Protein AF-A0A2U3LYK0-F1 (afdb_monomer_lite)

Secondary structure (DSSP, 8-state):
-HHHHTTTTS--SPPP-S----TT-SSPPPPHHHHHHHHHHHHHHGGG-TTS-HHHHHHHHHHHHHHH--SSS-HHHHHHHHHHHHHHHTTPPP----STTHHHHHHHHHHHHHH--S--

pLDDT: mean 91.21, std 7.93, range [49.97, 97.69]

Sequence (120 aa):
MHAILMENIMVGGIYRNVDVYISGARHTPLSPNEAYQQVKSFYADLPYRTEMNGIEFAAWTHAEFVKIHPFVDGNGRTSRLIMNYQLMVHGFLPVSIAKESRLEYFEALESYAVDADLNG

Foldseek 3Di:
DQCVVCPPPDRGPDFDQQFADDPPAPDGADHLVQLVVLVVVLVVCLVVPVVDQLLRSLLCQLLSQLLSVGHRDCSNVVSLVSSQVSCVVNPHHRDDDDPVCVVVVVVQSNCCNPPVDSPD

Organism: NCBI:txid2043169

Structure (mmCIF, N/CA/C/O backbone):
data_AF-A0A2U3LYK0-F1
#
_entry.id   AF-A0A2U3LYK0-F1
#
loop_
_atom_site.group_PDB
_atom_site.id
_atom_site.type_symbol
_atom_site.label_atom_id
_atom_site.label_alt_id
_atom_site.label_comp_id
_atom_site.label_asym_id
_atom_site.label_entity_id
_atom_site.label_seq_id
_atom_site.pdbx_PDB_ins_code
_atom_site.Cartn_x
_atom_site.Cartn_y
_atom_site.Cartn_z
_atom_site.occupancy
_atom_site.B_iso_or_equiv
_atom_site.auth_seq_id
_atom_site.auth_comp_id
_atom_site.auth_asym_id
_atom_site.auth_atom_id
_atom_site.pdbx_PDB_model_num
ATOM 1 N N . MET A 1 1 ? -7.384 -9.027 -6.842 1.00 91.94 1 MET A N 1
ATOM 2 C CA . MET A 1 1 ? -7.569 -7.558 -6.839 1.00 91.94 1 MET A CA 1
ATOM 3 C C . MET A 1 1 ? -6.652 -6.868 -7.846 1.00 91.94 1 MET A C 1
ATOM 5 O O . MET A 1 1 ? -7.165 -6.412 -8.854 1.00 91.94 1 MET A O 1
ATOM 9 N N . HIS A 1 2 ? -5.324 -6.854 -7.646 1.00 97.69 2 HIS A N 1
ATOM 10 C CA . HIS A 1 2 ? -4.384 -6.172 -8.556 1.00 97.69 2 HIS A CA 1
ATOM 11 C C . HIS A 1 2 ? -4.490 -6.627 -10.026 1.00 97.69 2 HIS A C 1
ATOM 13 O O . HIS A 1 2 ? -4.502 -5.792 -10.919 1.00 97.69 2 HIS A O 1
ATOM 19 N N . ALA A 1 3 ? -4.650 -7.932 -10.282 1.00 97.44 3 ALA A N 1
ATOM 20 C CA . ALA A 1 3 ? -4.841 -8.460 -11.639 1.00 97.44 3 ALA A CA 1
ATOM 21 C C . ALA A 1 3 ? -6.033 -7.830 -12.382 1.00 97.44 3 ALA A C 1
ATOM 23 O O . ALA A 1 3 ? -5.893 -7.447 -13.533 1.00 97.44 3 ALA A O 1
ATOM 24 N N . ILE A 1 4 ? -7.168 -7.672 -11.693 1.00 96.94 4 ILE A N 1
ATOM 25 C CA . ILE A 1 4 ? -8.392 -7.073 -12.248 1.00 96.94 4 ILE A CA 1
ATOM 26 C C . ILE A 1 4 ? -8.211 -5.561 -12.416 1.00 96.94 4 ILE A C 1
ATOM 28 O O . ILE A 1 4 ? -8.567 -4.994 -13.437 1.00 96.94 4 ILE A O 1
ATOM 32 N N . LEU A 1 5 ? -7.609 -4.897 -11.426 1.00 95.31 5 LEU A N 1
ATOM 33 C CA . LEU A 1 5 ? -7.365 -3.453 -11.466 1.00 95.31 5 LEU A CA 1
ATOM 34 C C . LEU A 1 5 ? -6.485 -3.026 -12.654 1.00 95.31 5 LEU A C 1
ATOM 36 O O . LEU A 1 5 ? -6.652 -1.922 -13.168 1.00 95.31 5 LEU A O 1
ATOM 40 N N . MET A 1 6 ? -5.529 -3.868 -13.044 1.00 97.19 6 MET A N 1
ATOM 41 C CA . MET A 1 6 ? -4.595 -3.577 -14.135 1.00 97.19 6 MET A CA 1
ATOM 42 C C . MET A 1 6 ? -5.062 -4.110 -15.490 1.00 97.19 6 MET A C 1
ATOM 44 O O . MET A 1 6 ? -4.356 -3.936 -16.486 1.00 97.19 6 MET A O 1
ATOM 48 N N . GLU A 1 7 ? -6.238 -4.739 -15.543 1.00 96.38 7 GLU A N 1
ATOM 49 C CA . GLU A 1 7 ? -6.824 -5.235 -16.782 1.00 96.38 7 GLU A CA 1
ATOM 50 C C . GLU A 1 7 ? -6.903 -4.105 -17.822 1.00 96.38 7 GLU A C 1
ATOM 52 O O . GLU A 1 7 ? -7.272 -2.973 -17.510 1.00 96.38 7 GLU A O 1
ATOM 57 N N . ASN A 1 8 ? -6.512 -4.403 -19.064 1.00 94.00 8 ASN A N 1
ATOM 58 C CA . ASN A 1 8 ? -6.405 -3.448 -20.179 1.00 94.00 8 ASN A CA 1
ATOM 59 C C . ASN A 1 8 ? -5.325 -2.354 -20.043 1.00 94.00 8 ASN A C 1
ATOM 61 O O . ASN A 1 8 ? -5.238 -1.485 -20.908 1.00 94.00 8 ASN A O 1
ATOM 65 N N . ILE A 1 9 ? -4.481 -2.399 -19.008 1.00 95.00 9 ILE A N 1
ATOM 66 C CA . ILE A 1 9 ? -3.317 -1.510 -18.854 1.00 95.00 9 ILE A CA 1
ATOM 67 C C . ILE A 1 9 ? -2.025 -2.315 -19.022 1.00 95.00 9 ILE A C 1
ATOM 69 O O . ILE A 1 9 ? -1.176 -1.970 -19.841 1.00 95.00 9 ILE A O 1
ATOM 73 N N . MET A 1 10 ? -1.877 -3.396 -18.251 1.00 94.38 10 MET A N 1
ATOM 74 C CA . MET A 1 10 ? -0.730 -4.309 -18.289 1.00 94.38 10 MET A CA 1
ATOM 75 C C . MET A 1 10 ? -1.075 -5.646 -17.621 1.00 94.38 10 MET A C 1
ATOM 77 O O . MET A 1 10 ? -2.134 -5.797 -17.016 1.00 94.38 10 MET A O 1
ATOM 81 N N . VAL A 1 11 ? -0.163 -6.621 -17.673 1.00 96.00 11 VAL A N 1
ATOM 82 C CA . VAL A 1 11 ? -0.335 -7.871 -16.920 1.00 96.00 11 VAL A CA 1
ATOM 83 C C . VAL A 1 11 ? -0.255 -7.578 -15.418 1.00 96.00 11 VAL A C 1
ATOM 85 O O . VAL A 1 11 ? 0.801 -7.222 -14.897 1.00 96.00 11 VAL A O 1
ATOM 88 N N . GLY A 1 12 ? -1.386 -7.706 -14.723 1.00 96.38 12 GLY A N 1
ATOM 89 C CA . GLY A 1 12 ? -1.479 -7.505 -13.279 1.00 96.38 12 GLY A CA 1
ATOM 90 C C . GLY A 1 12 ? -1.297 -8.788 -12.464 1.00 96.38 12 GLY A C 1
ATOM 91 O O . GLY A 1 12 ? -1.205 -9.892 -12.987 1.00 96.38 12 GLY A O 1
ATOM 92 N N . GLY A 1 13 ? -1.281 -8.636 -11.139 1.00 95.94 13 GLY A N 1
ATOM 93 C CA . GLY A 1 13 ? -1.173 -9.753 -10.187 1.00 95.94 13 GLY A CA 1
ATOM 94 C C . GLY A 1 13 ? 0.233 -10.336 -9.996 1.00 95.94 13 GLY A C 1
ATOM 95 O O . GLY A 1 13 ? 0.377 -11.304 -9.259 1.00 95.94 13 GLY A O 1
ATOM 96 N N . ILE A 1 14 ? 1.258 -9.745 -10.611 1.00 96.62 14 ILE A N 1
ATOM 97 C CA . ILE A 1 14 ? 2.649 -10.211 -10.530 1.00 96.62 14 ILE A CA 1
ATOM 98 C C . ILE A 1 14 ? 3.433 -9.304 -9.582 1.00 96.62 14 ILE A C 1
ATOM 100 O O . ILE A 1 14 ? 3.520 -8.101 -9.829 1.00 96.62 14 ILE A O 1
ATOM 104 N N . TYR A 1 15 ? 4.007 -9.867 -8.515 1.00 97.19 15 TYR A N 1
ATOM 105 C CA . TYR A 1 15 ? 4.926 -9.131 -7.643 1.00 97.19 15 TYR A CA 1
ATOM 106 C C . TYR A 1 15 ? 6.179 -8.708 -8.407 1.00 97.19 15 TYR A C 1
ATOM 108 O O . TYR A 1 15 ? 6.683 -9.450 -9.252 1.00 97.19 15 TYR A O 1
ATOM 116 N N . ARG A 1 16 ? 6.690 -7.514 -8.107 1.00 96.88 16 ARG A N 1
ATOM 117 C CA . ARG A 1 16 ? 7.897 -7.004 -8.758 1.00 96.88 16 ARG A CA 1
ATOM 118 C C . ARG A 1 16 ? 9.098 -7.888 -8.433 1.00 96.88 16 ARG A C 1
ATOM 120 O O . ARG A 1 16 ? 9.247 -8.376 -7.318 1.00 96.88 16 ARG A O 1
ATOM 127 N N . ASN A 1 17 ? 9.978 -8.035 -9.412 1.00 96.81 17 ASN A N 1
ATOM 128 C CA . ASN A 1 17 ? 11.288 -8.678 -9.298 1.00 96.81 17 ASN A CA 1
ATOM 129 C C . ASN A 1 17 ? 12.438 -7.679 -9.529 1.00 96.81 17 ASN A C 1
ATOM 131 O O . ASN A 1 17 ? 13.583 -8.085 -9.701 1.00 96.81 17 ASN A O 1
ATOM 135 N N . VAL A 1 18 ? 12.116 -6.384 -9.545 1.00 95.25 18 VAL A N 1
ATOM 136 C CA . VAL A 1 18 ? 13.041 -5.269 -9.749 1.00 95.25 18 VAL A CA 1
ATOM 137 C C . VAL A 1 18 ? 12.871 -4.237 -8.641 1.00 95.25 18 VAL A C 1
ATOM 139 O O . VAL A 1 18 ? 11.786 -4.097 -8.057 1.00 95.25 18 VAL A O 1
ATOM 142 N N . ASP A 1 19 ? 13.942 -3.509 -8.358 1.00 95.19 19 ASP A N 1
ATOM 143 C CA . ASP A 1 19 ? 13.863 -2.313 -7.530 1.00 95.19 19 ASP A CA 1
ATOM 144 C C . ASP A 1 19 ? 13.036 -1.236 -8.232 1.00 95.19 19 ASP A C 1
ATOM 146 O O . ASP A 1 19 ? 13.001 -1.139 -9.462 1.00 95.19 19 ASP A O 1
ATOM 150 N N . VAL A 1 20 ? 12.335 -0.440 -7.432 1.00 93.75 20 VAL A N 1
ATOM 151 C CA . VAL A 1 20 ? 11.463 0.632 -7.911 1.00 93.75 20 VAL A CA 1
ATOM 152 C C . VAL A 1 20 ? 11.719 1.898 -7.114 1.00 93.75 20 VAL A C 1
ATOM 154 O O . VAL A 1 20 ? 12.175 1.854 -5.973 1.00 93.75 20 VAL A O 1
ATOM 157 N N . TYR A 1 21 ? 11.398 3.032 -7.724 1.00 89.38 21 TYR A N 1
ATOM 158 C CA . TYR A 1 21 ? 11.454 4.340 -7.093 1.00 89.38 21 TYR A CA 1
ATOM 159 C C . TYR A 1 21 ? 10.048 4.934 -7.028 1.00 89.38 21 TYR A C 1
ATOM 161 O O . TYR A 1 21 ? 9.304 4.886 -8.010 1.00 89.38 21 TYR A O 1
ATOM 169 N N . ILE A 1 22 ? 9.692 5.510 -5.881 1.00 85.19 22 ILE A N 1
ATOM 170 C CA . ILE A 1 22 ? 8.423 6.213 -5.700 1.00 85.19 22 ILE A CA 1
ATOM 171 C C . ILE A 1 22 ? 8.697 7.705 -5.859 1.00 85.19 22 ILE A C 1
ATOM 173 O O . ILE A 1 22 ? 9.404 8.312 -5.057 1.00 85.19 22 ILE A O 1
ATOM 177 N N . SER A 1 23 ? 8.134 8.304 -6.906 1.00 81.50 23 SER A N 1
ATOM 178 C CA . SER A 1 23 ? 8.287 9.737 -7.151 1.00 81.50 23 SER A CA 1
ATOM 179 C C .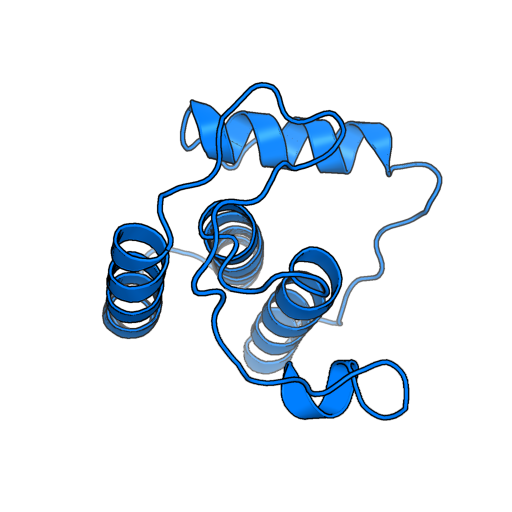 SER A 1 23 ? 7.761 10.551 -5.967 1.00 81.50 23 SER A C 1
ATOM 181 O O . SER A 1 23 ? 6.590 10.432 -5.607 1.00 81.50 23 SER A O 1
ATOM 183 N N . GLY A 1 24 ? 8.635 11.369 -5.376 1.00 77.00 24 GLY A N 1
ATOM 184 C CA . GLY A 1 24 ? 8.308 12.230 -4.237 1.00 77.00 24 GLY A CA 1
ATOM 185 C C . GLY A 1 24 ? 8.440 11.574 -2.859 1.00 77.00 24 GLY A C 1
ATOM 186 O O . GLY A 1 24 ? 8.310 12.284 -1.867 1.00 77.00 24 GLY A O 1
ATOM 187 N N . ALA A 1 25 ? 8.737 10.274 -2.774 1.00 79.62 25 ALA A N 1
ATOM 188 C CA . ALA A 1 25 ? 9.053 9.635 -1.498 1.00 79.62 25 ALA A CA 1
ATOM 189 C C . ALA A 1 25 ? 10.465 10.018 -1.031 1.00 79.62 25 ALA A C 1
ATOM 191 O O . ALA A 1 25 ? 11.381 10.178 -1.847 1.00 79.62 25 ALA A O 1
ATOM 192 N N . ARG A 1 26 ? 10.651 10.151 0.287 1.00 77.81 26 ARG A N 1
ATOM 193 C CA . ARG A 1 26 ? 11.961 10.408 0.914 1.00 77.81 26 ARG A CA 1
ATOM 194 C C . ARG A 1 26 ? 12.691 9.111 1.259 1.00 77.81 26 ARG A C 1
ATOM 196 O O . ARG A 1 26 ? 13.897 9.142 1.487 1.00 77.81 26 ARG A O 1
ATOM 203 N N . HIS A 1 27 ? 11.975 7.989 1.283 1.00 76.81 27 HIS A N 1
ATOM 204 C CA . HIS A 1 27 ? 12.517 6.665 1.554 1.00 76.81 27 HIS A CA 1
ATOM 205 C C . HIS A 1 27 ? 12.685 5.826 0.281 1.00 76.81 27 HIS A C 1
ATOM 207 O O . HIS A 1 27 ? 11.981 5.992 -0.718 1.00 76.81 27 HIS A O 1
ATOM 213 N N . THR A 1 28 ? 13.620 4.879 0.343 1.00 84.31 28 THR A N 1
ATOM 214 C CA . THR A 1 28 ? 13.788 3.850 -0.685 1.00 84.31 28 THR A CA 1
ATOM 215 C C . THR A 1 28 ? 12.851 2.682 -0.374 1.00 84.31 28 THR A C 1
ATOM 217 O O . THR A 1 28 ? 12.865 2.193 0.758 1.00 84.31 28 THR A O 1
ATOM 220 N N . PRO A 1 29 ? 12.048 2.206 -1.342 1.00 87.06 29 PRO A N 1
ATOM 221 C CA . PRO A 1 29 ? 11.261 0.992 -1.165 1.00 87.06 29 PRO A CA 1
ATOM 222 C C . PRO A 1 29 ? 12.143 -0.219 -0.850 1.00 87.06 29 PRO A C 1
ATOM 224 O O . PRO A 1 29 ? 13.310 -0.273 -1.232 1.00 87.06 29 PRO A O 1
ATOM 227 N N . LEU A 1 30 ? 11.554 -1.222 -0.202 1.00 90.94 30 LEU A N 1
ATOM 228 C CA . LEU A 1 30 ? 12.216 -2.498 0.085 1.00 90.94 30 LEU A CA 1
ATOM 229 C C . LEU A 1 30 ? 12.761 -3.163 -1.191 1.00 90.94 30 LEU A C 1
ATOM 231 O O . LEU A 1 30 ? 12.232 -2.948 -2.286 1.00 90.94 30 LEU A O 1
ATOM 235 N N . SER A 1 31 ? 13.744 -4.052 -1.078 1.00 95.88 31 SER A N 1
ATOM 236 C CA . SER A 1 31 ? 14.113 -4.902 -2.220 1.00 95.88 31 SER A CA 1
ATOM 237 C C . SER A 1 31 ? 12.947 -5.833 -2.610 1.00 95.88 31 SER A C 1
ATOM 239 O O . SER A 1 31 ? 12.049 -6.082 -1.797 1.00 95.88 31 SER A O 1
ATOM 241 N N . PRO A 1 32 ? 12.915 -6.397 -3.832 1.00 96.69 32 PRO A N 1
ATOM 242 C CA . PRO A 1 32 ? 11.860 -7.321 -4.255 1.00 96.69 32 PRO A CA 1
ATOM 243 C C . PRO A 1 32 ? 11.650 -8.504 -3.308 1.00 96.69 32 PRO A C 1
ATOM 245 O O . PRO A 1 32 ? 10.516 -8.875 -3.005 1.00 96.69 32 PRO A O 1
ATOM 248 N N . ASN A 1 33 ? 12.746 -9.090 -2.817 1.00 96.75 33 ASN A N 1
ATOM 249 C CA . ASN A 1 33 ? 12.681 -10.232 -1.913 1.00 96.75 33 ASN A CA 1
ATOM 250 C C . ASN A 1 33 ? 12.116 -9.826 -0.547 1.00 96.75 33 ASN A C 1
ATOM 252 O O . ASN A 1 33 ? 11.255 -10.518 -0.012 1.00 96.75 33 ASN A O 1
ATOM 256 N N . GLU A 1 34 ? 12.548 -8.688 -0.002 1.00 96.31 34 GLU A N 1
ATOM 257 C CA . GLU A 1 34 ? 12.008 -8.163 1.255 1.00 96.31 34 GLU A CA 1
ATOM 258 C C . GLU A 1 34 ? 10.530 -7.809 1.124 1.00 96.31 34 GLU A C 1
ATOM 260 O O . GLU A 1 34 ? 9.742 -8.216 1.971 1.00 96.31 34 GLU A O 1
ATOM 265 N N . ALA A 1 35 ? 10.124 -7.137 0.043 1.00 96.06 35 ALA A N 1
ATOM 266 C CA . ALA A 1 35 ? 8.720 -6.830 -0.207 1.00 96.06 35 ALA A CA 1
ATOM 267 C C . ALA A 1 35 ? 7.869 -8.104 -0.267 1.00 96.06 35 ALA A C 1
ATOM 269 O O . ALA A 1 35 ? 6.805 -8.162 0.342 1.00 96.06 35 ALA A O 1
ATOM 270 N N . TYR A 1 36 ? 8.352 -9.159 -0.928 1.00 96.69 36 TYR A N 1
ATOM 271 C CA . TYR A 1 36 ? 7.664 -10.450 -0.956 1.00 96.69 36 TYR A CA 1
ATOM 272 C C . TYR A 1 36 ? 7.501 -11.069 0.440 1.00 96.69 36 TYR A C 1
ATOM 274 O O . TYR A 1 36 ? 6.418 -11.561 0.764 1.00 96.69 36 TYR A O 1
ATOM 282 N N . GLN A 1 37 ? 8.541 -11.032 1.281 1.00 97.56 37 GLN A N 1
ATOM 283 C CA . GLN A 1 37 ? 8.432 -11.512 2.663 1.00 97.56 37 GLN A CA 1
ATOM 284 C C . GLN A 1 37 ? 7.474 -10.645 3.483 1.00 97.56 37 GLN A C 1
ATOM 286 O O . GLN A 1 37 ? 6.631 -11.182 4.195 1.00 97.56 37 GLN A O 1
ATOM 291 N N . GLN A 1 38 ? 7.533 -9.323 3.332 1.00 97.25 38 GLN A N 1
ATOM 292 C CA . GLN A 1 38 ? 6.653 -8.409 4.053 1.00 97.25 38 GLN A CA 1
ATOM 293 C C . GLN A 1 38 ? 5.190 -8.555 3.635 1.00 97.25 38 GLN A C 1
ATOM 295 O O . GLN A 1 38 ? 4.322 -8.504 4.494 1.00 97.25 38 GLN A O 1
ATOM 300 N N . VAL A 1 39 ? 4.882 -8.834 2.362 1.00 96.94 39 VAL A N 1
ATOM 301 C CA . VAL A 1 39 ? 3.504 -9.172 1.957 1.00 96.94 39 VAL A CA 1
ATOM 302 C C . VAL A 1 39 ? 3.010 -10.428 2.680 1.00 96.94 39 VAL A C 1
ATOM 304 O O . VAL A 1 39 ? 1.852 -10.483 3.094 1.00 96.94 39 VAL A O 1
ATOM 307 N N . LYS A 1 40 ? 3.861 -11.448 2.846 1.00 96.81 40 LYS A N 1
ATOM 308 C CA . LYS A 1 40 ? 3.478 -12.651 3.600 1.00 96.81 40 LYS A CA 1
ATOM 309 C C . LYS A 1 40 ? 3.202 -12.327 5.060 1.00 96.81 40 LYS A C 1
ATOM 311 O O . LYS A 1 40 ? 2.164 -12.747 5.563 1.00 96.81 40 LYS A O 1
ATOM 316 N N . SER A 1 41 ? 4.098 -11.580 5.703 1.00 96.75 41 SER A N 1
ATOM 317 C CA . SER A 1 41 ? 3.925 -11.135 7.088 1.00 96.75 41 SER A CA 1
ATOM 318 C C . SER A 1 41 ? 2.657 -10.301 7.243 1.00 96.75 41 SER A C 1
ATOM 320 O O . SER A 1 41 ? 1.833 -10.602 8.094 1.00 96.75 41 SER A O 1
ATOM 322 N N . PHE A 1 42 ? 2.422 -9.348 6.340 1.00 96.19 42 PHE A N 1
ATOM 323 C CA . PHE A 1 42 ? 1.215 -8.528 6.302 1.00 96.19 42 PHE A CA 1
ATOM 324 C C . PHE A 1 42 ? -0.065 -9.370 6.326 1.00 96.19 42 PHE A C 1
ATOM 326 O O . PHE A 1 42 ? -0.947 -9.121 7.144 1.00 96.19 42 PHE A O 1
ATOM 333 N N . TYR A 1 43 ? -0.167 -10.388 5.463 1.00 95.19 43 TYR A N 1
ATOM 334 C CA . TYR A 1 43 ? -1.338 -11.268 5.440 1.00 95.19 43 TYR A CA 1
ATOM 335 C C . TYR A 1 43 ? -1.431 -12.182 6.665 1.00 95.19 43 TYR A C 1
ATOM 337 O O . TYR A 1 43 ? -2.540 -12.455 7.124 1.00 95.19 43 TYR A O 1
ATOM 345 N N . ALA A 1 44 ? -0.296 -12.648 7.189 1.00 95.75 44 ALA A N 1
ATOM 346 C CA . ALA A 1 44 ? -0.248 -13.460 8.401 1.00 95.75 44 ALA A CA 1
ATOM 347 C C . ALA A 1 44 ? -0.673 -12.668 9.646 1.00 95.75 44 ALA A C 1
ATOM 349 O O . ALA A 1 44 ? -1.298 -13.242 10.532 1.00 95.75 44 ALA A O 1
ATOM 350 N N . ASP A 1 45 ? -0.394 -11.364 9.683 1.00 92.88 45 ASP A N 1
ATOM 351 C CA . ASP A 1 45 ? -0.698 -10.483 10.810 1.00 92.88 45 ASP A CA 1
ATOM 352 C C . ASP A 1 45 ? -2.170 -10.055 10.864 1.00 92.88 45 ASP A C 1
ATOM 354 O O . ASP A 1 45 ? -2.654 -9.722 11.946 1.00 92.88 45 ASP A O 1
ATOM 358 N N . LEU A 1 46 ? -2.900 -10.068 9.735 1.00 92.50 46 LEU A N 1
ATOM 359 C CA . LEU A 1 46 ? -4.289 -9.576 9.671 1.00 92.50 46 LEU A CA 1
ATOM 360 C C . LEU A 1 46 ? -5.193 -10.126 10.792 1.00 92.50 46 LEU A C 1
ATOM 362 O O . LEU A 1 46 ? -5.878 -9.319 11.419 1.00 92.50 46 LEU A O 1
ATOM 366 N N . PRO A 1 47 ? -5.212 -11.442 11.093 1.00 91.50 47 PRO A N 1
ATOM 367 C CA . PRO A 1 47 ? -6.103 -11.994 12.115 1.00 91.50 47 PRO A CA 1
ATOM 368 C C . PRO A 1 47 ? -5.725 -11.603 13.550 1.00 91.50 47 PRO A C 1
ATOM 370 O O . PRO A 1 47 ? -6.542 -11.763 14.453 1.00 91.50 47 PRO A O 1
ATOM 373 N N . TYR A 1 48 ? -4.498 -11.125 13.775 1.00 92.25 48 TYR A N 1
ATOM 374 C CA . TYR A 1 48 ? -3.958 -10.825 15.104 1.00 92.25 48 TYR A CA 1
ATOM 375 C C . TYR A 1 48 ? -4.040 -9.338 15.470 1.00 92.25 48 TYR A C 1
ATOM 377 O O . TYR A 1 48 ? -3.713 -8.955 16.590 1.00 92.25 48 TYR A O 1
ATOM 385 N N . ARG A 1 49 ? -4.496 -8.480 14.553 1.00 90.38 49 ARG A N 1
ATOM 386 C CA . ARG A 1 49 ? -4.670 -7.034 14.772 1.00 90.38 49 ARG A CA 1
ATOM 387 C C . ARG A 1 49 ? -6.010 -6.729 15.460 1.00 90.38 49 ARG A C 1
ATOM 389 O O . ARG A 1 49 ? -6.805 -5.944 14.959 1.00 90.38 49 ARG A O 1
ATOM 396 N N . THR A 1 50 ? -6.273 -7.366 16.601 1.00 89.50 50 THR A N 1
ATOM 397 C CA . THR A 1 50 ? -7.577 -7.313 17.295 1.00 89.50 50 THR A CA 1
ATOM 398 C C . THR A 1 50 ? -7.834 -6.027 18.075 1.00 89.50 50 THR A C 1
ATOM 400 O O . THR A 1 50 ? -8.980 -5.735 18.396 1.00 89.50 50 THR A O 1
ATOM 403 N N . GLU A 1 51 ? -6.787 -5.262 18.378 1.00 90.38 51 GLU A N 1
ATOM 404 C CA . GLU A 1 51 ? -6.882 -4.038 19.186 1.00 90.38 51 GLU A CA 1
ATOM 405 C C . GLU A 1 51 ? -7.334 -2.805 18.382 1.00 90.38 51 GLU A C 1
ATOM 407 O O . GLU A 1 51 ? -7.643 -1.772 18.967 1.00 90.38 51 GLU A O 1
ATOM 412 N N . MET A 1 52 ? -7.359 -2.891 17.047 1.00 92.31 52 MET A N 1
ATOM 413 C CA . MET A 1 52 ? -7.754 -1.790 16.164 1.00 92.31 52 MET A CA 1
ATOM 414 C C . MET A 1 52 ? -9.261 -1.814 15.907 1.00 92.31 52 MET A C 1
ATOM 416 O O . MET A 1 52 ? -9.834 -2.862 15.601 1.00 92.31 52 MET A O 1
ATOM 420 N N . ASN A 1 53 ? -9.908 -0.650 15.940 1.00 94.00 53 ASN A N 1
ATOM 421 C CA . ASN A 1 53 ? -11.271 -0.525 15.426 1.00 94.00 53 ASN A CA 1
ATOM 422 C C . ASN A 1 53 ? -11.291 -0.615 13.883 1.00 94.00 53 ASN A C 1
ATOM 424 O O . ASN A 1 53 ? -10.259 -0.529 13.222 1.00 94.00 53 ASN A O 1
ATOM 428 N N . GLY A 1 54 ? -12.473 -0.775 13.277 1.00 93.00 54 GLY A N 1
ATOM 429 C CA . GLY A 1 54 ? -12.582 -1.004 11.827 1.00 93.00 54 GLY A CA 1
ATOM 430 C C . GLY A 1 54 ? -12.009 0.118 10.947 1.00 93.00 54 GLY A C 1
ATOM 431 O O . GLY A 1 54 ? -11.518 -0.159 9.852 1.00 93.00 54 GLY A O 1
ATOM 432 N N . ILE A 1 55 ? -12.021 1.369 11.423 1.00 93.69 55 ILE A N 1
ATOM 433 C CA . ILE A 1 55 ? -11.428 2.510 10.709 1.00 93.69 55 ILE A CA 1
ATOM 434 C C . ILE A 1 55 ? -9.902 2.457 10.821 1.00 93.69 55 ILE A C 1
ATOM 436 O O . ILE A 1 55 ? -9.215 2.552 9.805 1.00 93.69 55 ILE A O 1
ATOM 440 N N . GLU A 1 56 ? -9.373 2.253 12.028 1.00 94.00 56 GLU A N 1
ATOM 441 C CA . GLU A 1 56 ? -7.931 2.105 12.273 1.00 94.00 56 GLU A CA 1
ATOM 442 C C . GLU A 1 56 ? -7.354 0.927 11.485 1.00 94.00 56 GLU A C 1
ATOM 444 O O . GLU A 1 56 ? -6.317 1.054 10.838 1.00 94.00 56 GLU A O 1
ATOM 449 N N . PHE A 1 57 ? -8.059 -0.204 11.461 1.00 95.62 57 PHE A N 1
ATOM 450 C CA . PHE A 1 57 ? -7.649 -1.388 10.717 1.00 95.62 57 PHE A CA 1
ATOM 451 C C . PHE A 1 57 ? -7.637 -1.139 9.201 1.00 95.62 57 PHE A C 1
ATOM 453 O O . PHE A 1 57 ? -6.701 -1.535 8.500 1.00 95.62 57 PHE A O 1
ATOM 460 N N . ALA A 1 58 ? -8.636 -0.427 8.671 1.00 96.00 58 ALA A N 1
ATOM 461 C CA . ALA A 1 58 ? -8.645 -0.020 7.270 1.00 96.00 58 ALA A CA 1
ATOM 462 C C . ALA A 1 58 ? -7.488 0.940 6.938 1.00 96.00 58 ALA A C 1
ATOM 464 O O . ALA A 1 58 ? -6.812 0.758 5.923 1.00 96.00 58 ALA A O 1
ATOM 465 N N . ALA A 1 59 ? -7.222 1.924 7.798 1.00 93.81 59 ALA A N 1
ATOM 466 C CA . ALA A 1 59 ? -6.122 2.870 7.626 1.00 93.81 59 ALA A CA 1
ATOM 467 C C . ALA A 1 59 ? -4.752 2.173 7.686 1.00 93.81 59 ALA A C 1
ATOM 469 O O . ALA A 1 59 ? -3.901 2.400 6.825 1.00 93.81 59 ALA A O 1
ATOM 470 N N . TRP A 1 60 ? -4.557 1.260 8.638 1.00 95.06 60 TRP A N 1
ATOM 471 C CA . TRP A 1 60 ? -3.329 0.481 8.755 1.00 95.06 60 TRP A CA 1
ATOM 472 C C . TRP A 1 60 ? -3.119 -0.439 7.546 1.00 95.06 60 TRP A C 1
ATOM 474 O O . TRP A 1 60 ? -2.045 -0.425 6.947 1.00 95.06 60 TRP A O 1
ATOM 484 N N . THR A 1 61 ? -4.144 -1.188 7.116 1.00 96.50 61 THR A N 1
ATOM 485 C CA . THR A 1 61 ? -4.018 -2.063 5.932 1.00 96.50 61 THR A CA 1
ATOM 486 C C . THR A 1 61 ? -3.692 -1.282 4.663 1.00 96.50 61 THR A C 1
ATOM 488 O O . THR A 1 61 ? -2.943 -1.765 3.811 1.00 96.50 61 THR A O 1
ATOM 491 N N . HIS A 1 62 ? -4.219 -0.065 4.545 1.00 96.06 62 HIS A N 1
ATOM 492 C CA . HIS A 1 62 ? -3.866 0.859 3.483 1.00 96.06 62 HIS A CA 1
ATOM 493 C C . HIS A 1 62 ? -2.386 1.255 3.543 1.00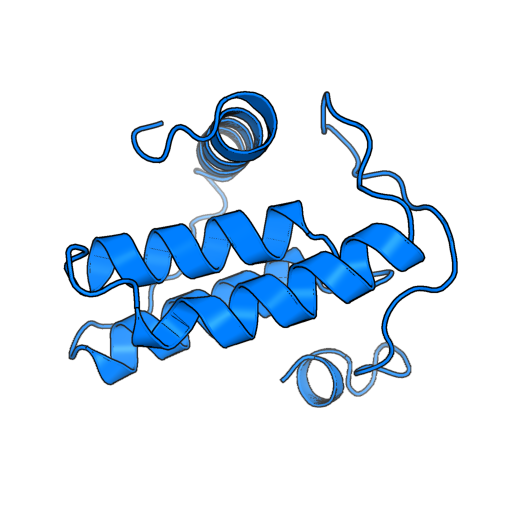 96.06 62 HIS A C 1
ATOM 495 O O . HIS A 1 62 ? -1.655 1.043 2.571 1.00 96.06 62 HIS A O 1
ATOM 501 N N . ALA A 1 63 ? -1.960 1.828 4.669 1.00 94.06 63 ALA A N 1
ATOM 502 C CA . ALA A 1 63 ? -0.631 2.398 4.836 1.00 94.06 63 ALA A CA 1
ATOM 503 C C . ALA A 1 63 ? 0.465 1.327 4.724 1.00 94.06 63 ALA A C 1
ATOM 505 O O . ALA A 1 63 ? 1.428 1.500 3.973 1.00 94.06 63 ALA A O 1
ATOM 506 N N . GLU A 1 64 ? 0.269 0.176 5.371 1.00 95.44 64 GLU A N 1
ATOM 507 C CA . GLU A 1 64 ? 1.214 -0.939 5.348 1.00 95.44 64 GLU A CA 1
ATOM 508 C C . GLU A 1 64 ? 1.379 -1.515 3.937 1.00 95.44 64 GLU A C 1
ATOM 510 O O . GLU A 1 64 ? 2.499 -1.702 3.462 1.00 95.44 64 GLU A O 1
ATOM 515 N N . PHE A 1 65 ? 0.286 -1.715 3.195 1.00 96.25 65 PHE A N 1
ATOM 516 C CA . PHE A 1 65 ? 0.382 -2.264 1.842 1.00 96.25 65 PHE A CA 1
ATOM 517 C C . PHE A 1 65 ? 1.086 -1.308 0.864 1.00 96.25 65 PHE A C 1
ATOM 519 O O . PHE A 1 65 ? 1.867 -1.752 0.016 1.00 96.25 65 PHE A O 1
ATOM 526 N N . VAL A 1 66 ? 0.842 0.007 0.971 1.00 94.06 66 VAL A N 1
ATOM 527 C CA . VAL A 1 66 ? 1.550 1.006 0.144 1.00 94.06 66 VAL A CA 1
ATOM 528 C C . VAL A 1 66 ? 3.039 1.026 0.463 1.00 94.06 66 VAL A C 1
ATOM 530 O O . VAL A 1 66 ? 3.839 1.089 -0.474 1.00 94.06 66 VAL A O 1
ATOM 533 N N . LYS A 1 67 ? 3.394 0.950 1.751 1.00 92.94 67 LYS A N 1
ATOM 534 C CA . LYS A 1 67 ? 4.778 0.922 2.236 1.00 92.94 67 LYS A CA 1
ATOM 535 C C . LYS A 1 67 ? 5.547 -0.286 1.699 1.00 92.94 67 LYS A C 1
ATOM 537 O O . LYS A 1 67 ? 6.670 -0.138 1.227 1.00 92.94 67 LYS A O 1
ATOM 542 N N . ILE A 1 68 ? 4.937 -1.473 1.713 1.00 95.38 68 ILE A N 1
ATOM 543 C CA . ILE A 1 68 ? 5.557 -2.698 1.178 1.00 95.38 68 ILE A CA 1
ATOM 544 C C . ILE A 1 68 ? 5.820 -2.580 -0.334 1.00 95.38 68 ILE A C 1
ATOM 546 O O . ILE A 1 68 ? 6.823 -3.086 -0.846 1.00 95.38 68 ILE A O 1
ATOM 550 N N . HIS A 1 69 ? 4.925 -1.891 -1.047 1.00 95.62 69 HIS A N 1
ATOM 551 C CA . HIS A 1 69 ? 5.039 -1.576 -2.472 1.00 95.62 69 HIS A CA 1
ATOM 552 C C . HIS A 1 69 ? 5.341 -2.804 -3.364 1.00 95.62 69 HIS A C 1
ATOM 554 O O . HIS A 1 69 ? 6.367 -2.848 -4.052 1.00 95.62 69 HIS A O 1
ATOM 560 N N . PRO A 1 70 ? 4.492 -3.850 -3.350 1.00 97.25 70 PRO A N 1
ATOM 561 C CA . PRO A 1 70 ? 4.843 -5.149 -3.926 1.00 97.25 70 PRO A CA 1
ATOM 562 C C . PRO A 1 70 ? 4.764 -5.237 -5.457 1.00 97.25 70 PRO A C 1
ATOM 564 O O . PRO A 1 70 ? 5.205 -6.233 -6.030 1.00 97.25 70 PRO A O 1
ATOM 567 N N . PHE A 1 71 ? 4.205 -4.239 -6.140 1.00 97.25 71 PHE A N 1
ATOM 568 C CA . PHE A 1 71 ? 4.033 -4.231 -7.597 1.00 97.25 71 PHE A CA 1
ATOM 569 C C . PHE A 1 71 ? 4.881 -3.148 -8.274 1.00 97.25 71 PHE A C 1
ATOM 571 O O . PHE A 1 71 ? 5.334 -2.210 -7.623 1.00 97.25 71 PHE A O 1
ATOM 578 N N . VAL A 1 72 ? 5.079 -3.262 -9.592 1.00 96.06 72 VAL A N 1
ATOM 579 C CA . VAL A 1 72 ? 5.783 -2.238 -10.395 1.00 96.06 72 VAL A CA 1
ATOM 580 C C . VAL A 1 72 ? 4.934 -0.971 -10.569 1.00 96.06 72 VAL A C 1
ATOM 582 O O . VAL A 1 72 ? 5.459 0.134 -10.529 1.00 96.06 72 VAL A O 1
ATOM 585 N N . ASP A 1 73 ? 3.619 -1.125 -10.721 1.00 95.44 73 ASP A N 1
ATOM 586 C CA . ASP A 1 73 ? 2.627 -0.045 -10.740 1.00 95.44 73 ASP A CA 1
ATOM 587 C C . ASP A 1 73 ? 1.348 -0.550 -10.048 1.00 95.44 73 ASP A C 1
ATOM 589 O O . ASP A 1 73 ? 1.211 -1.735 -9.758 1.00 95.44 73 ASP A O 1
ATOM 593 N N . GLY A 1 74 ? 0.413 0.344 -9.740 1.00 95.56 74 GLY A N 1
ATOM 594 C CA . GLY A 1 74 ? -0.901 -0.007 -9.211 1.00 95.56 74 GLY A CA 1
ATOM 595 C C . GLY A 1 74 ? -0.956 -0.120 -7.689 1.00 95.56 74 GLY A C 1
ATOM 596 O O . GLY A 1 74 ? -2.047 -0.331 -7.158 1.00 95.56 74 GLY A O 1
ATOM 597 N N . ASN A 1 75 ? 0.155 0.090 -6.971 1.00 95.62 75 ASN A N 1
ATOM 598 C CA . ASN A 1 75 ? 0.226 -0.051 -5.509 1.00 95.62 75 ASN A CA 1
ATOM 599 C C . ASN A 1 75 ? -0.784 0.844 -4.785 1.00 95.62 75 ASN A C 1
ATOM 601 O O . ASN A 1 75 ? -1.643 0.335 -4.074 1.00 95.62 75 ASN A O 1
ATOM 605 N N . GLY A 1 76 ? -0.771 2.156 -5.045 1.00 94.44 76 GLY A N 1
ATOM 606 C CA . GLY A 1 76 ? -1.701 3.085 -4.388 1.00 94.44 76 GLY A CA 1
ATOM 607 C C . GLY A 1 76 ? -3.176 2.853 -4.747 1.00 94.44 76 GLY A C 1
ATOM 608 O O . GLY A 1 76 ? -4.069 3.107 -3.949 1.00 94.44 76 GLY A O 1
ATOM 609 N N . ARG A 1 77 ? -3.469 2.370 -5.961 1.00 95.38 77 ARG A N 1
ATOM 610 C CA . ARG A 1 77 ? -4.847 2.025 -6.359 1.00 95.38 77 ARG A CA 1
ATOM 611 C C . ARG A 1 77 ? -5.304 0.739 -5.665 1.00 95.38 77 ARG A C 1
ATOM 613 O O . ARG A 1 77 ? -6.421 0.683 -5.167 1.00 95.38 77 ARG A O 1
ATOM 620 N N . THR A 1 78 ? -4.427 -0.259 -5.592 1.00 97.31 78 THR A N 1
ATOM 621 C CA . THR A 1 78 ? -4.694 -1.531 -4.911 1.00 97.31 78 THR A CA 1
ATOM 622 C C . THR A 1 78 ? -4.879 -1.323 -3.414 1.00 97.31 78 THR A C 1
ATOM 624 O O . THR A 1 78 ? -5.835 -1.839 -2.849 1.00 97.31 78 THR A O 1
ATOM 627 N N . SER A 1 79 ? -4.025 -0.525 -2.778 1.00 96.56 79 SER A N 1
ATOM 628 C CA . SER A 1 79 ? -4.113 -0.254 -1.346 1.00 96.56 79 SER A CA 1
ATOM 629 C C . SER A 1 79 ? -5.429 0.429 -0.972 1.00 96.56 79 SER A C 1
ATOM 631 O O . SER A 1 79 ? -6.060 0.034 0.001 1.00 96.56 79 SER A O 1
ATOM 633 N N . ARG A 1 80 ? -5.897 1.415 -1.750 1.00 96.31 80 ARG A N 1
ATOM 634 C CA . ARG A 1 80 ? -7.195 2.069 -1.508 1.00 96.31 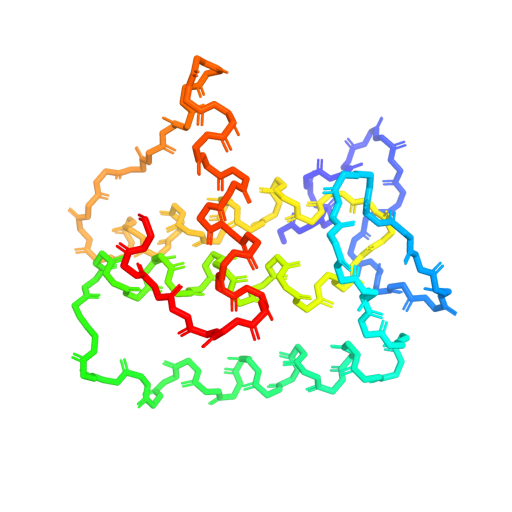80 ARG A CA 1
ATOM 635 C C . ARG A 1 80 ? -8.373 1.114 -1.682 1.00 96.31 80 ARG A C 1
ATOM 637 O O . ARG A 1 80 ? -9.358 1.226 -0.961 1.00 96.31 80 ARG A O 1
ATOM 644 N N . LEU A 1 81 ? -8.279 0.159 -2.609 1.00 97.12 81 LEU A N 1
ATOM 645 C CA . LEU A 1 81 ? -9.284 -0.899 -2.733 1.00 97.12 81 LEU A CA 1
ATOM 646 C C . LEU A 1 81 ? -9.264 -1.846 -1.524 1.00 97.12 81 LEU A C 1
ATOM 648 O O . LEU A 1 81 ? -10.332 -2.227 -1.054 1.00 97.12 81 LEU A O 1
ATOM 652 N N . ILE A 1 82 ? -8.084 -2.185 -0.994 1.00 97.19 82 ILE A N 1
ATOM 653 C CA . ILE A 1 82 ? -7.946 -2.967 0.246 1.00 97.19 82 ILE A CA 1
ATOM 654 C C . ILE A 1 82 ? -8.554 -2.203 1.430 1.00 97.19 82 ILE A C 1
ATOM 656 O O . ILE A 1 82 ? -9.363 -2.768 2.157 1.00 97.19 82 ILE A O 1
ATOM 660 N N . MET A 1 83 ? -8.239 -0.914 1.577 1.00 97.06 83 MET A N 1
ATOM 661 C CA . MET A 1 83 ? -8.811 -0.031 2.598 1.00 97.06 83 MET A CA 1
ATOM 662 C C . MET A 1 83 ? -10.341 -0.031 2.551 1.00 97.06 83 MET A C 1
ATOM 664 O O . MET A 1 83 ? -11.003 -0.292 3.551 1.00 97.06 83 MET A O 1
ATOM 668 N N . ASN A 1 84 ? -10.909 0.217 1.368 1.00 97.62 84 ASN A N 1
ATOM 669 C CA . ASN A 1 84 ? -12.355 0.266 1.183 1.00 97.62 84 ASN A CA 1
ATOM 670 C C . ASN A 1 84 ? -13.011 -1.096 1.415 1.00 97.62 84 ASN A C 1
ATOM 672 O O . ASN A 1 84 ? -14.098 -1.150 1.980 1.00 97.62 84 ASN A O 1
ATOM 676 N N . TYR A 1 85 ? -12.346 -2.193 1.045 1.00 96.94 85 TYR A N 1
ATOM 677 C CA . TYR A 1 85 ? -12.802 -3.532 1.402 1.00 96.94 85 TYR A CA 1
ATOM 678 C C . TYR A 1 85 ? -12.891 -3.704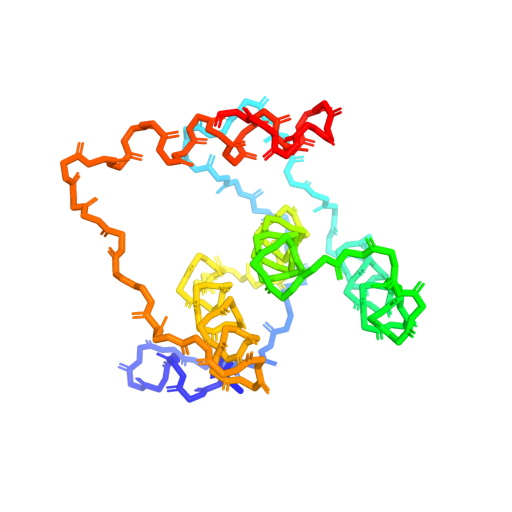 2.925 1.00 96.94 85 TYR A C 1
ATOM 680 O O . TYR A 1 85 ? -13.922 -4.157 3.418 1.00 96.94 85 TYR A O 1
ATOM 688 N N . GLN A 1 86 ? -11.865 -3.287 3.675 1.00 96.69 86 GLN A N 1
ATOM 689 C CA . GLN A 1 86 ? -11.889 -3.383 5.136 1.00 96.69 86 GLN A CA 1
ATOM 690 C C . GLN A 1 86 ? -12.975 -2.507 5.760 1.00 96.69 86 GLN A C 1
ATOM 692 O O . GLN A 1 86 ? -13.707 -2.992 6.621 1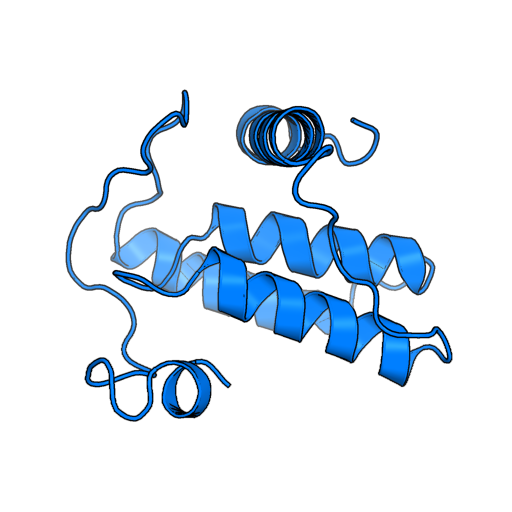.00 96.69 86 GLN A O 1
ATOM 697 N N . LEU A 1 87 ? -13.146 -1.268 5.288 1.00 97.38 87 LEU A N 1
ATOM 698 C CA . LEU A 1 87 ? -14.238 -0.394 5.729 1.00 97.38 87 LEU A CA 1
ATOM 699 C C . LEU A 1 87 ? -15.599 -1.070 5.536 1.00 97.38 87 LEU A C 1
ATOM 701 O O . LEU A 1 87 ? -16.380 -1.162 6.481 1.00 97.38 87 LEU A O 1
ATOM 705 N N . MET A 1 88 ? -15.854 -1.605 4.341 1.00 97.62 88 MET A N 1
ATOM 706 C CA . MET A 1 88 ? -17.128 -2.242 4.003 1.00 97.62 88 MET A CA 1
ATOM 707 C C . MET A 1 88 ? -17.405 -3.492 4.843 1.00 97.62 88 MET A C 1
ATOM 709 O O . MET A 1 88 ? -18.528 -3.673 5.309 1.00 97.62 88 MET A O 1
ATOM 713 N N . VAL A 1 89 ? -16.397 -4.339 5.074 1.00 95.81 89 VAL A N 1
ATOM 714 C CA . VAL A 1 89 ? -16.538 -5.542 5.918 1.00 95.81 89 VAL A CA 1
ATOM 715 C C . VAL A 1 89 ? -16.829 -5.181 7.381 1.00 95.81 89 VAL A C 1
ATOM 717 O O . VAL A 1 89 ? -17.526 -5.930 8.059 1.00 95.81 89 VAL A O 1
ATOM 720 N N . HIS A 1 90 ? -16.374 -4.015 7.847 1.00 95.50 90 HIS A N 1
ATOM 721 C CA . HIS A 1 90 ? -16.647 -3.502 9.194 1.00 95.50 90 HIS A CA 1
ATOM 722 C C . HIS A 1 90 ? -17.886 -2.587 9.272 1.00 95.50 90 HIS A C 1
ATOM 724 O O . HIS A 1 90 ? -18.118 -1.958 10.302 1.00 95.50 90 HIS A O 1
ATOM 730 N N . GLY A 1 91 ? -18.704 -2.515 8.214 1.00 96.69 91 GLY A N 1
ATOM 731 C CA . GLY A 1 91 ? -19.972 -1.773 8.212 1.00 96.69 91 GLY A CA 1
ATOM 732 C C . GLY A 1 91 ? -19.859 -0.275 7.909 1.00 96.69 91 GLY A C 1
ATOM 733 O O . GLY A 1 91 ? -20.839 0.452 8.066 1.00 96.69 91 GLY A O 1
ATOM 734 N N . PHE A 1 92 ? -18.697 0.195 7.453 1.00 96.81 92 PHE A N 1
ATOM 735 C CA . PHE A 1 92 ? -18.475 1.578 7.036 1.00 96.81 92 PHE A CA 1
ATOM 736 C C . PHE A 1 92 ? -18.650 1.751 5.522 1.00 96.81 92 PHE A C 1
ATOM 738 O O . PHE A 1 92 ? -18.502 0.815 4.733 1.00 96.81 92 PHE A O 1
ATOM 745 N N . LEU A 1 93 ? -18.943 2.982 5.097 1.00 96.31 93 LEU A N 1
ATOM 746 C CA . LEU A 1 93 ? -18.972 3.330 3.678 1.00 96.31 93 LEU A CA 1
ATOM 747 C C . LEU A 1 93 ? -17.543 3.410 3.114 1.00 96.31 93 LEU A C 1
ATOM 749 O O . LEU A 1 93 ? -16.637 3.865 3.815 1.00 96.31 93 LEU A O 1
ATOM 753 N N . PRO A 1 94 ? -17.326 3.014 1.847 1.00 94.88 94 PRO A N 1
ATOM 754 C CA . PRO A 1 94 ? -16.045 3.225 1.190 1.00 94.88 94 PRO A CA 1
ATOM 755 C C . PRO A 1 94 ? -15.771 4.723 1.038 1.00 94.88 94 PRO A C 1
ATOM 757 O O . PRO A 1 94 ? -16.681 5.514 0.779 1.00 94.88 94 PRO A O 1
ATOM 760 N N . VAL A 1 95 ? -14.503 5.108 1.147 1.00 92.00 95 VAL A N 1
ATOM 761 C CA . VAL A 1 95 ? -14.073 6.503 1.040 1.00 92.00 95 VAL A CA 1
ATOM 762 C C . VAL A 1 95 ? -13.369 6.764 -0.288 1.00 92.00 95 VAL A C 1
ATOM 764 O O . VAL A 1 95 ? -12.707 5.896 -0.867 1.00 92.00 95 VAL A O 1
ATOM 767 N N . SER A 1 96 ? -13.511 7.996 -0.771 1.00 90.12 96 SER A N 1
ATOM 768 C CA . SER A 1 96 ? -12.762 8.522 -1.908 1.00 90.12 96 SER A CA 1
ATOM 769 C C . SER A 1 96 ? -11.865 9.646 -1.420 1.00 90.12 96 SER A C 1
ATOM 771 O O . SER A 1 96 ? -12.334 10.591 -0.792 1.00 90.12 96 SER A O 1
ATOM 773 N N . ILE A 1 97 ? -10.577 9.553 -1.731 1.00 84.69 97 ILE A N 1
ATOM 774 C CA . ILE A 1 97 ? -9.594 10.560 -1.336 1.00 84.69 97 ILE A CA 1
ATOM 775 C C . ILE A 1 97 ? -9.643 11.687 -2.362 1.00 84.69 97 ILE A C 1
ATOM 777 O O . ILE A 1 97 ? -9.381 11.465 -3.548 1.00 84.69 97 ILE A O 1
ATOM 781 N N . ALA A 1 98 ? -10.041 12.872 -1.903 1.00 84.62 98 ALA A N 1
ATOM 782 C CA . ALA A 1 98 ? -10.193 14.057 -2.732 1.00 84.62 98 ALA A CA 1
ATOM 783 C C . ALA A 1 98 ? -8.848 14.468 -3.352 1.00 84.62 98 ALA A C 1
ATOM 785 O O . ALA A 1 98 ? -7.783 14.291 -2.754 1.00 84.62 98 ALA A O 1
ATOM 786 N N . LYS A 1 99 ? -8.881 15.020 -4.569 1.00 78.38 99 LYS A N 1
ATOM 787 C CA . LYS A 1 99 ? -7.658 15.438 -5.272 1.00 78.38 99 LYS A CA 1
ATOM 788 C C . LYS A 1 99 ? -6.987 16.610 -4.552 1.00 78.38 99 LYS A C 1
ATOM 790 O O . LYS A 1 99 ? -5.769 16.749 -4.610 1.00 78.38 99 LYS A O 1
ATOM 795 N N . GLU A 1 100 ? -7.790 17.422 -3.886 1.00 80.38 100 GLU A N 1
ATOM 796 C CA . GLU A 1 100 ? -7.408 18.601 -3.122 1.00 80.38 100 GLU A CA 1
ATOM 797 C C . GLU A 1 100 ? -6.581 18.210 -1.887 1.00 80.38 100 GLU A C 1
ATOM 799 O O . GLU A 1 100 ? -5.582 18.858 -1.600 1.00 80.38 100 GLU A O 1
ATOM 804 N N . SER A 1 101 ? -6.905 17.082 -1.245 1.00 83.31 101 SER A N 1
ATOM 805 C CA . SER A 1 101 ? -6.182 16.530 -0.084 1.00 83.31 101 SER A CA 1
ATOM 806 C C . SER A 1 101 ? -4.978 15.663 -0.465 1.00 83.31 101 SER A C 1
ATOM 808 O O . SER A 1 101 ? -4.420 14.954 0.368 1.00 83.31 101 SER A O 1
ATOM 810 N N . ARG A 1 102 ? -4.572 15.657 -1.743 1.00 80.50 102 ARG A N 1
ATOM 811 C CA . ARG A 1 102 ? -3.532 14.749 -2.246 1.00 80.50 102 ARG A CA 1
ATOM 812 C C . ARG A 1 102 ? -2.188 14.948 -1.547 1.00 80.50 102 ARG A C 1
ATOM 814 O O . ARG A 1 102 ? -1.491 13.959 -1.353 1.00 80.50 102 ARG A O 1
ATOM 821 N N . LEU A 1 103 ? -1.818 16.190 -1.229 1.00 84.38 103 LEU A N 1
ATOM 822 C CA . LEU A 1 103 ? -0.546 16.483 -0.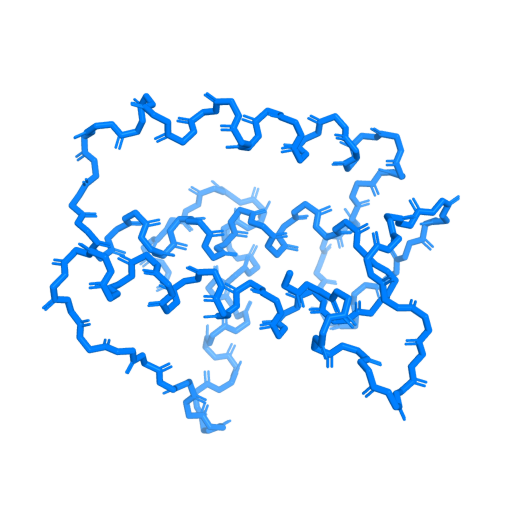567 1.00 84.38 103 LEU A CA 1
ATOM 823 C C . LEU A 1 103 ? -0.536 15.922 0.859 1.00 84.38 103 LEU A C 1
ATOM 825 O O . LEU A 1 103 ? 0.272 15.044 1.134 1.00 84.38 103 LEU A O 1
ATOM 829 N N . GLU A 1 104 ? -1.501 16.336 1.684 1.00 86.12 104 GLU A N 1
ATOM 830 C CA . GLU A 1 104 ? -1.689 15.858 3.065 1.00 86.12 104 GLU A CA 1
ATOM 831 C C . GLU A 1 104 ? -1.740 14.323 3.126 1.00 86.12 104 GLU A C 1
ATOM 833 O O . GLU A 1 104 ? -1.066 13.685 3.928 1.00 86.12 104 GLU A O 1
ATOM 838 N N . TYR A 1 105 ? -2.465 13.703 2.192 1.00 83.12 105 TYR A N 1
ATOM 839 C CA . TYR A 1 105 ? -2.540 12.250 2.070 1.00 83.12 105 TYR A CA 1
ATOM 840 C C . TYR A 1 105 ? -1.175 11.579 1.843 1.00 83.12 105 TYR A C 1
ATOM 842 O O . TYR A 1 105 ? -0.890 10.538 2.438 1.00 83.12 105 TYR A O 1
ATOM 850 N N . PHE A 1 106 ? -0.339 12.124 0.954 1.00 83.38 106 PHE A N 1
ATOM 851 C CA . PHE A 1 106 ? 0.992 11.563 0.717 1.00 83.38 106 PHE A CA 1
ATOM 852 C C . PHE A 1 106 ? 1.944 11.844 1.878 1.00 83.38 106 PHE A C 1
ATOM 854 O O . PHE A 1 106 ? 2.774 10.989 2.175 1.00 83.38 106 PHE A O 1
ATOM 861 N N . GLU A 1 107 ? 1.809 12.985 2.552 1.00 86.44 107 GLU A N 1
ATOM 862 C CA . GLU A 1 107 ? 2.594 13.319 3.744 1.00 86.44 107 GLU A CA 1
ATOM 863 C C . GLU A 1 107 ? 2.303 12.355 4.898 1.00 86.44 107 GLU A C 1
ATOM 865 O O . GLU A 1 107 ? 3.245 11.823 5.487 1.00 86.44 107 GLU A O 1
ATOM 870 N N . ALA A 1 108 ? 1.031 12.035 5.149 1.00 84.75 108 ALA A N 1
ATOM 871 C CA . ALA A 1 108 ? 0.639 11.045 6.151 1.00 84.75 108 ALA A CA 1
ATOM 872 C C . ALA A 1 108 ? 1.193 9.644 5.827 1.00 84.75 108 ALA A C 1
ATOM 874 O O . ALA A 1 108 ? 1.747 8.965 6.691 1.00 84.75 108 ALA A O 1
ATOM 875 N N . LEU A 1 109 ? 1.120 9.217 4.559 1.00 84.38 109 LEU A N 1
ATOM 876 C CA . LEU A 1 109 ? 1.709 7.943 4.129 1.00 84.38 109 LEU A CA 1
ATOM 877 C C . LEU A 1 109 ? 3.232 7.914 4.270 1.00 84.38 109 LEU A C 1
ATOM 879 O O . LEU A 1 109 ? 3.794 6.879 4.627 1.00 84.38 109 LEU A O 1
ATOM 883 N N . GLU A 1 110 ? 3.898 9.027 3.978 1.00 84.31 110 GLU A N 1
ATOM 884 C CA . GLU A 1 110 ? 5.343 9.145 4.127 1.00 84.31 110 GLU A CA 1
ATOM 885 C C . GLU A 1 110 ? 5.748 9.098 5.605 1.00 84.31 110 GLU A C 1
ATOM 887 O O . GLU A 1 110 ? 6.706 8.407 5.945 1.00 84.31 110 GLU A O 1
ATOM 892 N N . SER A 1 111 ? 5.010 9.778 6.487 1.00 85.12 111 SER A N 1
ATOM 893 C CA . SER A 1 111 ? 5.233 9.714 7.936 1.00 85.12 111 SER A CA 1
ATOM 894 C C . SER A 1 111 ? 5.061 8.289 8.463 1.00 85.12 111 SER A C 1
ATOM 896 O O . SER A 1 111 ? 5.937 7.789 9.164 1.00 85.12 111 SER A O 1
ATOM 898 N N . TYR A 1 112 ? 4.029 7.564 8.026 1.00 84.50 112 TYR A N 1
ATOM 899 C CA . TYR A 1 112 ? 3.878 6.151 8.378 1.00 84.50 112 TYR A CA 1
ATOM 900 C C . TYR A 1 112 ? 5.027 5.277 7.845 1.00 84.50 112 TYR A C 1
ATOM 902 O O . TYR A 1 112 ? 5.513 4.366 8.524 1.00 84.50 112 TYR A O 1
ATOM 910 N N . ALA A 1 113 ? 5.479 5.523 6.614 1.00 80.81 113 ALA A N 1
ATOM 911 C CA . ALA A 1 113 ? 6.546 4.736 6.008 1.00 80.81 113 ALA A CA 1
ATOM 912 C C . ALA A 1 113 ? 7.874 4.873 6.767 1.00 80.81 113 ALA A C 1
ATOM 914 O O . ALA A 1 113 ? 8.570 3.867 6.943 1.00 80.81 113 ALA A O 1
ATOM 915 N N . VAL A 1 114 ? 8.188 6.085 7.233 1.00 81.31 114 VAL A N 1
ATOM 916 C CA . VAL A 1 114 ? 9.434 6.417 7.938 1.00 81.31 114 VAL A CA 1
ATOM 917 C C . VAL A 1 114 ? 9.348 6.101 9.435 1.00 81.31 114 VAL A C 1
ATOM 919 O O . VAL A 1 114 ? 10.235 5.430 9.959 1.00 81.31 114 VAL A O 1
ATOM 922 N N . ASP A 1 115 ? 8.271 6.522 10.100 1.00 80.94 115 ASP A N 1
ATOM 923 C CA . ASP A 1 115 ? 8.173 6.570 11.566 1.00 80.94 115 ASP A CA 1
ATOM 924 C C . ASP A 1 115 ? 7.171 5.560 12.156 1.00 80.94 115 ASP A C 1
ATOM 926 O O . ASP A 1 115 ? 7.088 5.411 13.374 1.00 80.94 115 ASP A O 1
ATOM 930 N N . ALA A 1 116 ? 6.418 4.842 11.311 1.00 77.06 116 ALA A N 1
ATOM 931 C CA . ALA A 1 116 ? 5.294 3.984 11.708 1.00 77.06 116 ALA A CA 1
ATOM 932 C C . ALA A 1 116 ? 4.170 4.723 12.468 1.00 77.06 116 ALA A C 1
ATOM 934 O O . ALA A 1 116 ? 3.413 4.099 13.215 1.00 77.06 116 ALA A O 1
ATOM 935 N N . ASP A 1 117 ? 4.032 6.036 12.251 1.00 69.75 117 ASP A N 1
ATOM 936 C CA . ASP A 1 117 ? 2.958 6.852 12.822 1.00 69.75 117 ASP A CA 1
ATOM 937 C C . ASP A 1 117 ? 1.696 6.817 11.944 1.00 69.75 117 ASP A C 1
ATOM 939 O O . ASP A 1 117 ? 1.742 7.113 10.751 1.00 69.75 117 ASP A O 1
ATOM 943 N N . LEU A 1 118 ? 0.562 6.429 12.534 1.00 65.81 118 LEU A N 1
ATOM 944 C CA . LEU A 1 118 ? -0.752 6.383 11.878 1.00 65.81 118 LEU A CA 1
ATOM 945 C C . LEU A 1 118 ? -1.604 7.638 12.136 1.00 65.81 118 LEU A C 1
ATOM 947 O O . LEU A 1 118 ? -2.711 7.713 11.609 1.00 65.81 118 LEU A O 1
ATOM 951 N N . ASN A 1 119 ? -1.127 8.596 12.938 1.00 68.50 119 ASN A N 1
ATOM 952 C CA . ASN A 1 119 ? -1.904 9.764 13.382 1.00 68.50 119 ASN A CA 1
ATOM 953 C C . ASN A 1 119 ? -1.620 11.052 12.588 1.00 68.50 119 ASN A C 1
ATOM 955 O O . ASN A 1 119 ? -1.999 12.129 13.051 1.00 68.50 119 ASN A O 1
ATOM 959 N N . GLY A 1 120 ? -0.910 10.938 11.459 1.00 49.97 120 GLY A N 1
ATOM 960 C CA . GLY A 1 120 ? -0.476 12.063 10.622 1.00 49.97 120 GLY A CA 1
ATOM 961 C C . GLY A 1 120 ? -1.598 12.924 10.057 1.00 49.97 120 GLY A C 1
ATOM 962 O O . GLY A 1 120 ? -2.737 12.422 9.907 1.00 49.97 120 GLY A O 1
#

InterPro domains:
  IPR003812 Fido domain [PF02661] (1-87)
  IPR003812 Fido domain [PS51459] (1-120)
  IPR036597 Fido-like domain superfamily [G3DSA:1.10.3290.10] (1-120)
  IPR036597 Fido-like domain superfamily [SSF140931] (1-113)
  IPR040198 Fido domain-containing protein [PTHR13504] (2-111)

Radius of gyration: 14.1 Å; chains: 1; bounding box: 34×32×39 Å